Protein AF-W2SUZ1-F1 (afdb_monomer)

Sequence (148 aa):
MEWTLSSVFLEVVQSSDVCEVQSALQSLAIPFDDSDFEAICEKIAASDSDLHASGKHVFSNRLLGRAVERLGDRIDAWAHDLMNKREQERKNTQQKKVETENDWGEPKKGANKKKGGKGGGSGKTKEFKSSVASRDDSLSTVLGVPPE

Mean predicted aligned error: 18.56 Å

Radius of gyration: 35.11 Å; Cα contacts (8 Å, |Δi|>4): 78; chains: 1; bounding box: 75×54×90 Å

Nearest PDB structures (foldseek):
  6lbs-assembly6_F  TM=5.966E-01  e=4.553E-01  Kluyveromyces lactis
  8c0d-assembly2_E  TM=6.006E-01  e=1.199E+00  Homo sapiens
  8oj0-assembly1_C  TM=5.201E-01  e=2.566E+00  Homo sapiens

Organism: Necator americanus (NCBI:txid51031)

Foldseek 3Di:
DVVVLLVQLCVVCVVPQKDQQCVSCVVVVDDDDQVNLQVVQVVSCVVDVQWDGDRRMIGGVVVVVVVVVVVVVVVVVVVVVVVVVVVVVVVVVVVVPPPDPPPPDDDDDDDDDDDDDDDDDDDDDDDDDDDDDDDDDDDDDDDDDDDD

Secondary structure (DSSP, 8-state):
-HHHHHHHHHHHHHHHSEEEHHHHHGGG-----HHHHHHHHHHHHHH-TTEEEETTEEEEHHHHHHHHHHHHHHHHHHHHHHHHHHHHHHHHHHHTTSS--------------------------------------------PPPP-

Structure (mmCIF, N/CA/C/O backbone):
data_AF-W2SUZ1-F1
#
_entry.id   AF-W2SUZ1-F1
#
loop_
_atom_site.group_PDB
_atom_site.id
_atom_site.type_symbol
_atom_site.label_atom_id
_atom_site.label_alt_id
_atom_site.label_comp_id
_atom_site.label_asym_id
_atom_site.label_entity_id
_atom_site.label_seq_id
_atom_site.pdbx_PDB_ins_code
_atom_site.Cartn_x
_atom_site.Cartn_y
_atom_site.Cartn_z
_atom_site.occupancy
_atom_site.B_iso_or_equiv
_atom_site.auth_seq_id
_atom_site.auth_comp_id
_atom_site.auth_asym_id
_atom_site.auth_atom_id
_atom_site.pdbx_PDB_model_num
ATOM 1 N N . MET A 1 1 ? -17.760 -7.151 22.710 1.00 53.09 1 MET A N 1
ATOM 2 C CA . MET A 1 1 ? -17.378 -5.974 21.898 1.00 53.09 1 MET A CA 1
ATOM 3 C C . MET A 1 1 ? -16.190 -6.241 20.973 1.00 53.09 1 MET A C 1
ATOM 5 O O . MET A 1 1 ? -15.959 -5.429 20.098 1.00 53.09 1 MET A O 1
ATOM 9 N N . GLU A 1 2 ? -15.457 -7.356 21.095 1.00 53.41 2 GLU A N 1
ATOM 10 C CA . GLU A 1 2 ? -14.272 -7.595 20.244 1.00 53.41 2 GLU A CA 1
ATOM 11 C C . GLU A 1 2 ? -14.602 -7.877 18.767 1.00 53.41 2 GLU A C 1
ATOM 13 O O . GLU A 1 2 ? -13.863 -7.468 17.882 1.00 53.41 2 GLU A O 1
ATOM 18 N N . TRP A 1 3 ? -15.755 -8.485 18.480 1.00 55.56 3 TRP A N 1
ATOM 19 C CA . TRP A 1 3 ? -16.147 -8.862 17.116 1.00 55.56 3 TRP A CA 1
ATOM 20 C C . TRP A 1 3 ? -16.513 -7.681 16.205 1.00 55.56 3 TRP A C 1
ATOM 22 O O . TRP A 1 3 ? -16.442 -7.800 14.985 1.00 55.56 3 TRP A O 1
ATOM 32 N N . THR A 1 4 ? -16.903 -6.535 16.770 1.00 64.75 4 THR A N 1
ATOM 33 C CA . THR A 1 4 ? -17.361 -5.386 15.973 1.00 64.75 4 THR A CA 1
ATOM 34 C C . THR A 1 4 ? -16.202 -4.612 15.364 1.00 64.75 4 THR A C 1
ATOM 36 O O . THR A 1 4 ? -16.311 -4.154 14.235 1.00 64.75 4 THR A O 1
ATOM 39 N N . LEU A 1 5 ? -15.082 -4.499 16.082 1.00 69.56 5 LEU A N 1
ATOM 40 C CA . LEU A 1 5 ? -13.907 -3.770 15.607 1.00 69.56 5 LEU A CA 1
ATOM 41 C C . LEU A 1 5 ? -13.259 -4.491 14.428 1.00 69.56 5 LEU A C 1
ATOM 43 O O . LEU A 1 5 ? -13.134 -3.902 13.359 1.00 69.56 5 LEU A O 1
ATOM 47 N N . SER A 1 6 ? -12.952 -5.783 14.574 1.00 72.00 6 SER A N 1
ATOM 48 C CA . SER A 1 6 ? -12.357 -6.577 13.491 1.00 72.00 6 SER A CA 1
ATOM 49 C C . SER A 1 6 ? -13.211 -6.568 12.220 1.00 72.00 6 SER A C 1
ATOM 51 O O . SER A 1 6 ? -12.665 -6.465 11.128 1.00 72.00 6 SER A O 1
ATOM 53 N N . SER A 1 7 ? -14.543 -6.596 12.348 1.00 77.62 7 SER A N 1
ATOM 54 C CA . SER A 1 7 ? -15.449 -6.519 11.194 1.00 77.62 7 SER A CA 1
ATOM 55 C C . SER A 1 7 ? -15.340 -5.193 10.436 1.00 77.62 7 SER A C 1
ATOM 57 O O . SER A 1 7 ? -15.344 -5.206 9.209 1.00 77.62 7 SER A O 1
ATOM 59 N N . VAL A 1 8 ? -15.230 -4.062 11.142 1.00 80.69 8 VAL A N 1
ATOM 60 C CA . VAL A 1 8 ? -15.098 -2.737 10.512 1.00 80.69 8 VAL A CA 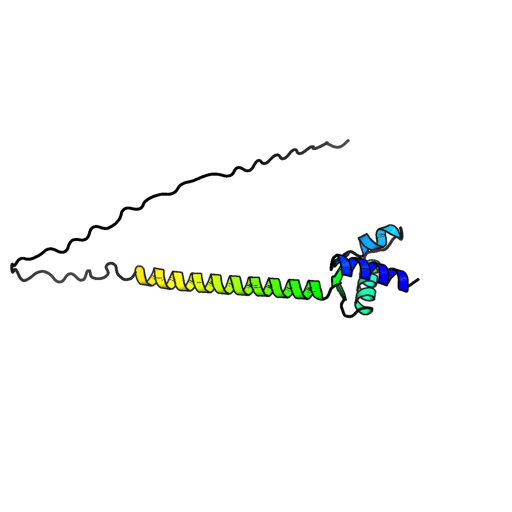1
ATOM 61 C C . VAL A 1 8 ? -13.787 -2.646 9.732 1.00 80.69 8 VAL A C 1
ATOM 63 O O . VAL A 1 8 ? -13.780 -2.210 8.584 1.00 80.69 8 VAL A O 1
ATOM 66 N N . PHE A 1 9 ? -12.679 -3.111 10.313 1.00 83.50 9 PHE A N 1
ATOM 67 C CA . PHE A 1 9 ? -11.385 -3.099 9.626 1.00 83.50 9 PHE A CA 1
ATOM 68 C C . PHE A 1 9 ? -11.360 -4.026 8.418 1.00 83.50 9 PHE A C 1
ATOM 70 O O . PHE A 1 9 ? -10.838 -3.646 7.374 1.00 83.50 9 PHE A O 1
ATOM 77 N N . LEU A 1 10 ? -11.961 -5.212 8.528 1.00 83.06 10 LEU A N 1
ATOM 78 C CA . LEU A 1 10 ? -12.069 -6.141 7.408 1.00 83.06 10 LEU A CA 1
ATOM 79 C C . LEU A 1 10 ? -12.849 -5.533 6.245 1.00 83.06 10 LEU A C 1
ATOM 81 O O . LEU A 1 10 ? -12.408 -5.647 5.109 1.00 83.06 10 LEU A O 1
ATOM 85 N N . GLU A 1 11 ? -13.957 -4.843 6.504 1.00 85.25 11 GLU A N 1
ATOM 86 C CA . GLU A 1 11 ? -14.745 -4.190 5.454 1.00 85.25 11 GLU A CA 1
ATOM 87 C C . GLU A 1 11 ? -13.963 -3.056 4.762 1.00 85.25 11 GLU A C 1
ATOM 89 O O . GLU A 1 11 ? -13.938 -2.954 3.529 1.00 85.25 11 GLU A O 1
ATOM 94 N N . VAL A 1 12 ? -13.247 -2.234 5.538 1.00 85.69 12 VAL A N 1
ATOM 95 C CA . VAL A 1 12 ? -12.413 -1.152 4.988 1.00 85.69 12 VAL A CA 1
ATOM 96 C C . VAL A 1 12 ? -11.231 -1.714 4.192 1.00 85.69 12 VAL A C 1
ATOM 98 O O . VAL A 1 12 ? -10.952 -1.252 3.086 1.00 85.69 12 VAL A O 1
ATOM 101 N N . VAL A 1 13 ? -10.556 -2.751 4.692 1.00 86.81 13 VAL A N 1
ATOM 102 C CA . VAL A 1 13 ? -9.447 -3.386 3.966 1.00 86.81 13 VAL A CA 1
ATOM 103 C C . VAL A 1 13 ? -9.948 -4.158 2.743 1.00 86.81 13 VAL A C 1
ATOM 105 O O . VAL A 1 13 ? -9.287 -4.148 1.713 1.00 86.81 13 VAL A O 1
ATOM 108 N N . GLN A 1 14 ? -11.127 -4.777 2.779 1.00 84.56 14 GLN A N 1
ATOM 109 C CA . GLN A 1 14 ? -11.696 -5.449 1.604 1.00 84.56 14 GLN A CA 1
ATOM 110 C C . GLN A 1 14 ? -12.057 -4.474 0.478 1.00 84.56 14 GLN A C 1
ATOM 112 O O . GLN A 1 14 ? -11.999 -4.852 -0.692 1.00 84.56 14 GLN A O 1
ATOM 117 N N . SER A 1 15 ? -12.419 -3.234 0.811 1.00 87.44 15 SER A N 1
ATOM 118 C CA . SER A 1 15 ? -12.778 -2.208 -0.175 1.00 87.44 15 SER A CA 1
ATOM 119 C C . SER A 1 15 ? -11.578 -1.407 -0.693 1.00 87.44 15 SER A C 1
ATOM 121 O O . SER A 1 15 ? -11.542 -1.073 -1.876 1.00 87.44 15 SER A O 1
ATOM 123 N N . SER A 1 16 ? -10.595 -1.111 0.163 1.00 87.88 16 SER A N 1
ATOM 124 C CA . SER A 1 16 ? -9.466 -0.212 -0.137 1.00 87.88 16 SER A CA 1
ATOM 125 C C . SER A 1 16 ? -8.103 -0.919 -0.207 1.00 87.88 16 SER A C 1
ATOM 127 O O . SER A 1 16 ? -7.109 -0.320 -0.609 1.00 87.88 16 SER A O 1
ATOM 129 N N . ASP A 1 17 ? -8.019 -2.187 0.204 1.00 91.06 17 ASP A N 1
ATOM 130 C CA . ASP A 1 17 ? -6.786 -2.963 0.427 1.00 91.06 17 ASP A CA 1
ATOM 131 C C . ASP A 1 17 ? -5.833 -2.407 1.502 1.00 91.06 17 ASP A C 1
ATOM 133 O O . ASP A 1 17 ? -4.900 -3.095 1.916 1.00 91.06 17 ASP A O 1
ATOM 137 N N . VAL A 1 18 ? -6.082 -1.193 1.991 1.00 92.25 18 VAL A N 1
ATOM 138 C CA . VAL A 1 18 ? -5.363 -0.527 3.076 1.00 92.25 18 VAL A CA 1
ATOM 139 C C . VAL A 1 18 ? -6.347 0.222 3.968 1.00 92.25 18 VAL A C 1
ATOM 141 O O . VAL A 1 18 ? -7.298 0.842 3.485 1.00 92.25 18 VAL A O 1
ATOM 144 N N . CYS A 1 19 ? -6.100 0.177 5.271 1.00 93.00 19 CYS A N 1
ATOM 145 C CA . CYS A 1 19 ? -6.853 0.877 6.294 1.00 93.00 19 CYS A CA 1
ATOM 146 C C . CYS A 1 19 ? -5.892 1.565 7.266 1.00 93.00 19 CYS A C 1
ATOM 148 O O . CYS A 1 19 ? -5.001 0.931 7.835 1.00 93.00 19 CYS A O 1
ATOM 150 N N . GLU A 1 20 ? -6.093 2.863 7.465 1.00 92.50 20 GLU A N 1
ATOM 151 C CA . GLU A 1 20 ? -5.473 3.606 8.556 1.00 92.50 20 GLU A CA 1
ATOM 152 C C . GLU A 1 20 ? -6.348 3.469 9.807 1.00 92.50 20 GLU A C 1
ATOM 154 O O . GLU A 1 20 ? -7.513 3.886 9.829 1.00 92.50 20 GLU A O 1
ATOM 159 N N . VAL A 1 21 ? -5.795 2.862 10.859 1.00 89.94 21 VAL A N 1
ATOM 160 C CA . VAL A 1 21 ? -6.571 2.487 12.048 1.00 89.94 21 VAL A CA 1
ATOM 161 C C . VAL A 1 21 ? -7.049 3.713 12.820 1.00 89.94 21 VAL A C 1
ATOM 163 O O . VAL A 1 21 ? -8.175 3.731 13.316 1.00 89.94 21 VAL A O 1
ATOM 166 N N . GLN A 1 22 ? -6.247 4.776 12.844 1.00 89.25 22 GLN A N 1
ATOM 167 C CA . GLN A 1 22 ? -6.613 6.042 13.473 1.00 89.25 22 GLN A CA 1
ATOM 168 C C . GLN A 1 22 ? -7.880 6.651 12.851 1.00 89.25 22 GLN A C 1
ATOM 170 O O . GLN A 1 22 ? -8.789 7.061 13.575 1.00 89.25 22 GLN A O 1
ATOM 175 N N . SER A 1 23 ? -7.979 6.669 11.519 1.00 89.00 23 SER A N 1
ATOM 176 C CA . SER A 1 23 ? -9.147 7.210 10.814 1.00 89.00 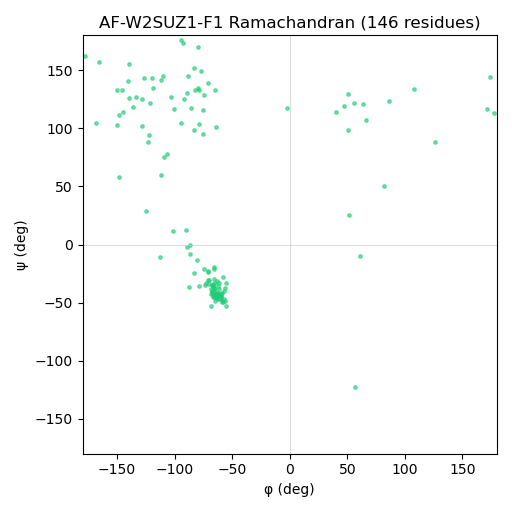23 SER A CA 1
ATOM 177 C C . SER A 1 23 ? -10.397 6.362 11.043 1.00 89.00 23 SER A C 1
ATOM 179 O O . SER A 1 23 ? -11.481 6.902 11.258 1.00 89.00 23 SER A O 1
ATOM 181 N N . ALA A 1 24 ? -10.257 5.034 11.049 1.00 87.12 24 ALA A N 1
ATOM 182 C CA . ALA A 1 24 ? -11.377 4.122 11.278 1.00 87.12 24 ALA A CA 1
ATOM 183 C C . ALA A 1 24 ? -11.948 4.229 12.706 1.00 87.12 24 ALA A C 1
ATOM 185 O O . ALA A 1 24 ? -13.160 4.119 12.906 1.00 87.12 24 ALA A O 1
ATOM 186 N N . LEU A 1 25 ? -11.095 4.498 13.700 1.00 87.69 25 LEU A N 1
ATOM 187 C CA . LEU A 1 25 ? -11.487 4.631 15.107 1.00 87.69 25 LEU A CA 1
ATOM 188 C C . LEU A 1 25 ? -11.944 6.040 15.497 1.00 87.69 25 LEU A C 1
ATOM 190 O O . LEU A 1 25 ? -12.483 6.217 16.590 1.00 87.69 25 LEU A O 1
ATOM 194 N N . GLN A 1 26 ? -11.794 7.032 14.616 1.00 85.88 26 GLN A N 1
ATOM 195 C CA . GLN A 1 26 ? -12.155 8.424 14.896 1.00 85.88 26 GLN A CA 1
ATOM 196 C C . GLN A 1 26 ? -13.622 8.580 15.337 1.00 85.88 26 GLN A C 1
ATOM 198 O O . GLN A 1 26 ? -13.938 9.421 16.177 1.00 85.88 26 GLN A O 1
ATOM 203 N N . SER A 1 27 ? -14.516 7.734 14.814 1.00 85.12 27 SER A N 1
ATOM 204 C CA . SER A 1 27 ? -15.947 7.732 15.149 1.00 85.12 27 SER A CA 1
ATOM 205 C C . SER A 1 27 ? -16.255 7.340 16.599 1.00 85.12 27 SER A C 1
ATOM 207 O O . SER A 1 27 ? -17.319 7.684 17.110 1.00 85.12 27 SER A O 1
ATOM 209 N N . LEU A 1 28 ? -15.335 6.651 17.279 1.00 82.25 28 LEU A N 1
ATOM 210 C CA . LEU A 1 28 ? -15.536 6.183 18.649 1.00 82.25 28 LEU A CA 1
ATOM 211 C C . LEU A 1 28 ? -15.294 7.283 19.688 1.00 82.25 28 LEU A C 1
ATOM 213 O O . LEU A 1 28 ? -15.676 7.102 20.840 1.00 82.25 28 LEU A O 1
ATOM 217 N N . ALA A 1 29 ? -14.680 8.408 19.297 1.00 82.12 29 ALA A N 1
ATOM 218 C CA . ALA A 1 29 ? -14.322 9.518 20.186 1.00 82.12 29 ALA A CA 1
ATOM 219 C C . ALA A 1 29 ? -13.536 9.083 21.445 1.00 82.12 29 ALA A C 1
ATOM 221 O O . ALA A 1 29 ? -13.569 9.758 22.475 1.00 82.12 29 ALA A O 1
ATOM 222 N N . ILE A 1 30 ? -12.829 7.951 21.361 1.00 84.88 30 ILE A N 1
ATOM 223 C CA . ILE A 1 30 ? -11.955 7.439 22.416 1.00 84.88 30 ILE A CA 1
ATOM 224 C C . ILE A 1 30 ? -10.560 8.043 22.199 1.00 84.88 30 ILE A C 1
ATOM 226 O O . ILE A 1 30 ? -10.050 7.988 21.076 1.00 84.88 30 ILE A O 1
ATOM 230 N N . PRO A 1 31 ? -9.932 8.619 23.238 1.00 86.44 31 PRO A N 1
ATOM 231 C CA . PRO A 1 31 ? -8.558 9.089 23.153 1.00 86.44 31 PRO A CA 1
ATOM 232 C C . PRO A 1 31 ? -7.609 7.887 23.185 1.00 86.44 31 PRO A C 1
ATOM 234 O O . PRO A 1 31 ? -7.272 7.390 24.256 1.00 86.44 31 PRO A O 1
ATOM 237 N N . PHE A 1 32 ? -7.220 7.419 22.004 1.00 88.06 32 PHE A N 1
ATOM 238 C CA . PHE A 1 32 ? -6.151 6.440 21.827 1.00 88.06 32 PHE A CA 1
ATOM 239 C C . PHE A 1 32 ? -4.807 7.151 21.705 1.00 88.06 32 PHE A C 1
ATOM 241 O O . PHE 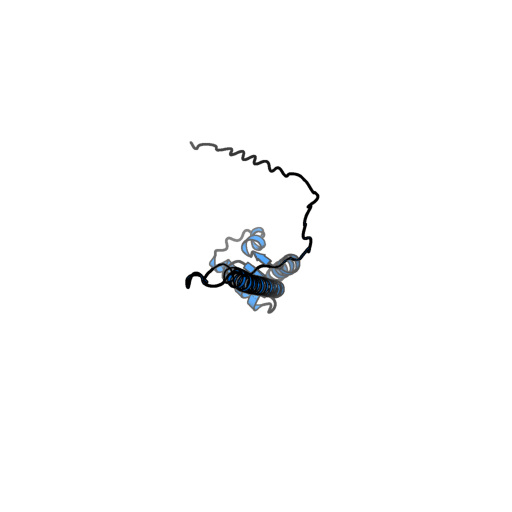A 1 32 ? -4.727 8.238 21.119 1.00 88.06 32 PHE A O 1
ATOM 248 N N . ASP A 1 33 ? -3.762 6.533 22.237 1.00 91.31 33 ASP A N 1
ATOM 249 C CA . ASP A 1 33 ? -2.392 6.951 21.986 1.00 91.31 33 ASP A CA 1
ATOM 250 C C . ASP A 1 33 ? -1.753 6.174 20.820 1.00 91.31 33 ASP A C 1
ATOM 252 O O . ASP A 1 33 ? -2.348 5.286 20.205 1.00 91.31 33 ASP A O 1
ATOM 256 N N . ASP A 1 34 ? -0.522 6.547 20.474 1.00 90.00 34 ASP A N 1
ATOM 257 C CA . ASP A 1 34 ? 0.203 5.919 19.370 1.00 90.00 34 ASP A CA 1
ATOM 258 C C . ASP A 1 34 ? 0.485 4.431 19.618 1.00 90.00 34 ASP A C 1
ATOM 260 O O . ASP A 1 34 ? 0.478 3.646 18.668 1.00 90.00 34 ASP A O 1
ATOM 264 N N . SER A 1 35 ? 0.661 4.040 20.884 1.00 92.06 35 SER A N 1
ATOM 265 C CA . SER A 1 35 ? 0.903 2.650 21.267 1.00 92.06 35 SER A CA 1
ATOM 266 C C . SER A 1 35 ? -0.358 1.792 21.156 1.00 92.06 35 SER A C 1
ATOM 268 O O . SER A 1 35 ? -0.286 0.643 20.717 1.00 92.06 35 SER A O 1
ATOM 270 N N . ASP A 1 36 ? -1.526 2.367 21.450 1.00 92.44 36 ASP A N 1
ATOM 271 C CA . ASP A 1 36 ? -2.820 1.725 21.264 1.00 92.44 36 ASP A CA 1
ATOM 272 C C . ASP A 1 36 ? -3.060 1.411 19.785 1.00 92.44 36 ASP A C 1
ATOM 274 O O . ASP A 1 36 ? -3.501 0.312 19.447 1.00 92.44 36 ASP A O 1
ATOM 278 N N . PHE A 1 37 ? -2.753 2.350 18.882 1.00 91.12 37 PHE A N 1
ATOM 279 C CA . PHE A 1 37 ? -2.937 2.128 17.447 1.00 91.12 37 PHE A CA 1
ATOM 280 C C . PHE A 1 37 ? -2.066 0.987 16.927 1.00 91.12 37 PHE A C 1
ATOM 282 O O . PHE A 1 37 ? -2.564 0.151 16.172 1.00 91.12 37 PHE A O 1
ATOM 289 N N . GLU A 1 38 ? -0.801 0.922 17.341 1.00 92.88 38 GLU A N 1
ATOM 290 C CA . GLU A 1 38 ? 0.096 -0.179 16.977 1.00 92.88 38 GLU A CA 1
ATOM 291 C C . GLU A 1 38 ? -0.417 -1.515 17.525 1.00 92.88 38 GLU A C 1
ATOM 293 O O . GLU A 1 38 ? -0.568 -2.471 16.762 1.00 92.88 38 GLU A O 1
ATOM 298 N N . ALA A 1 39 ? -0.807 -1.565 18.803 1.00 92.38 39 ALA A N 1
ATOM 299 C CA . ALA A 1 39 ? -1.347 -2.773 19.424 1.00 92.38 39 ALA A CA 1
ATOM 300 C C . ALA A 1 39 ? -2.640 -3.259 18.744 1.00 92.38 39 ALA A C 1
ATOM 302 O O . ALA A 1 39 ? -2.847 -4.462 18.563 1.00 92.38 39 ALA A O 1
ATOM 303 N N . ILE A 1 40 ? -3.517 -2.337 18.335 1.00 91.06 40 ILE A N 1
ATOM 304 C CA . ILE A 1 40 ? -4.736 -2.665 17.589 1.00 91.06 40 ILE A CA 1
ATOM 305 C C . ILE A 1 40 ? -4.381 -3.213 16.204 1.00 91.06 40 ILE A C 1
ATOM 307 O O . ILE A 1 40 ? -4.938 -4.240 15.813 1.00 91.06 40 ILE A O 1
ATOM 311 N N . CYS A 1 41 ? -3.447 -2.586 15.481 1.00 92.38 41 CYS A N 1
ATOM 312 C CA . CYS A 1 41 ? -2.995 -3.073 14.175 1.00 92.38 41 CYS A CA 1
ATOM 313 C C . CYS A 1 41 ? -2.427 -4.493 14.275 1.00 92.38 41 CYS A C 1
ATOM 315 O O . CYS A 1 41 ? -2.848 -5.377 13.527 1.00 92.38 41 CYS A O 1
ATOM 317 N N . GLU A 1 42 ? -1.521 -4.732 15.225 1.00 92.12 42 GLU A N 1
ATOM 318 C CA . GLU A 1 42 ? -0.934 -6.051 15.471 1.00 92.12 42 GLU A CA 1
ATOM 319 C C . GLU A 1 42 ? -2.002 -7.087 15.822 1.00 92.12 42 GLU A C 1
ATOM 321 O O . GLU A 1 42 ? -1.989 -8.195 15.287 1.00 92.12 42 GLU A O 1
ATOM 326 N N . LYS A 1 43 ? -2.978 -6.727 16.663 1.00 91.94 43 LYS A N 1
ATOM 327 C CA . LYS A 1 43 ? -4.074 -7.628 17.032 1.00 91.94 43 LYS A CA 1
ATOM 328 C C . LYS A 1 43 ? -4.962 -7.975 15.835 1.00 91.94 43 LYS A C 1
ATOM 330 O O . LYS A 1 43 ? -5.386 -9.125 15.716 1.00 91.94 43 LYS A O 1
ATOM 335 N N . ILE A 1 44 ? -5.234 -7.022 14.941 1.00 90.44 44 ILE A N 1
ATOM 336 C CA . ILE A 1 44 ? -5.992 -7.267 13.704 1.00 90.44 44 ILE A CA 1
ATOM 337 C C . ILE A 1 44 ? -5.212 -8.211 12.784 1.00 90.44 44 ILE A C 1
ATOM 339 O O . ILE A 1 44 ? -5.767 -9.217 12.350 1.00 90.44 44 ILE A O 1
ATOM 343 N N . ALA A 1 45 ? -3.927 -7.940 12.545 1.00 90.88 45 ALA A N 1
ATOM 344 C CA . ALA A 1 45 ? -3.075 -8.785 11.707 1.00 90.88 45 ALA A CA 1
ATOM 345 C C . ALA A 1 45 ? -2.860 -10.191 12.299 1.00 90.88 45 ALA A C 1
ATOM 347 O O . ALA A 1 45 ? -2.786 -11.172 11.572 1.00 90.88 45 ALA A O 1
ATOM 348 N N . ALA A 1 46 ? -2.823 -10.330 13.626 1.00 90.25 46 ALA A N 1
ATOM 349 C CA . ALA A 1 46 ? -2.771 -11.638 14.280 1.00 90.25 46 ALA A CA 1
ATOM 350 C C . ALA A 1 46 ? -4.096 -12.416 14.179 1.00 90.25 46 ALA A C 1
ATOM 352 O O . ALA A 1 46 ? -4.103 -13.640 14.307 1.00 90.25 46 ALA A O 1
ATOM 353 N N . SER A 1 47 ? -5.216 -11.714 13.980 1.00 89.00 47 SER A N 1
ATOM 354 C CA . SER A 1 47 ? -6.545 -12.325 13.871 1.00 89.00 47 SER A CA 1
ATOM 355 C C . SER A 1 47 ? -6.846 -12.847 12.464 1.00 89.00 47 SER A C 1
ATOM 357 O O . SER A 1 47 ? -7.668 -13.752 12.329 1.00 89.00 47 SER A O 1
ATOM 359 N N . ASP A 1 48 ? -6.202 -12.294 11.434 1.00 87.00 48 ASP A N 1
ATOM 360 C CA . ASP A 1 48 ? -6.409 -12.672 10.036 1.00 87.00 48 ASP A CA 1
ATOM 361 C C . ASP A 1 48 ? -5.070 -12.792 9.296 1.00 87.00 48 ASP A C 1
ATOM 363 O O . ASP A 1 48 ? -4.332 -11.821 9.150 1.00 87.00 48 ASP A O 1
ATOM 367 N N . SER A 1 49 ? -4.774 -13.994 8.796 1.00 88.88 49 SER A N 1
ATOM 368 C CA . SER A 1 49 ? -3.519 -14.299 8.102 1.00 88.88 49 SER A CA 1
ATOM 369 C C . SER A 1 49 ? -3.339 -13.570 6.770 1.00 88.88 49 SER A C 1
ATOM 371 O O . SER A 1 49 ? -2.217 -13.491 6.269 1.00 88.88 49 SER A O 1
ATOM 373 N N . ASP A 1 50 ? -4.423 -13.070 6.174 1.00 91.12 50 ASP A N 1
ATOM 374 C CA . ASP A 1 50 ? -4.370 -12.299 4.933 1.00 91.12 50 ASP A CA 1
ATOM 375 C C . ASP A 1 50 ? -4.129 -10.804 5.182 1.00 91.12 50 ASP A C 1
ATOM 377 O O . ASP A 1 50 ? -4.033 -10.030 4.221 1.00 91.12 50 ASP A O 1
ATOM 381 N N . LEU A 1 51 ? -4.008 -10.386 6.443 1.00 92.62 51 LEU A N 1
ATOM 382 C CA . LEU A 1 51 ? -3.745 -9.012 6.837 1.00 92.62 51 LEU A CA 1
ATOM 383 C C . LEU A 1 51 ? -2.339 -8.846 7.405 1.00 92.62 51 LEU A C 1
ATOM 385 O O . LEU A 1 51 ? -1.807 -9.688 8.119 1.00 92.62 51 LEU A O 1
ATOM 389 N N . HIS A 1 52 ? -1.758 -7.692 7.111 1.00 93.38 52 HIS A N 1
ATOM 390 C CA . HIS A 1 52 ? -0.450 -7.282 7.594 1.00 93.38 52 HIS A CA 1
ATOM 391 C C . HIS A 1 52 ? -0.566 -5.923 8.266 1.00 93.38 52 HIS A C 1
ATOM 393 O O . HIS A 1 52 ? -1.322 -5.064 7.812 1.00 93.38 52 HIS A O 1
ATOM 399 N N . ALA A 1 53 ? 0.198 -5.726 9.334 1.00 92.81 53 ALA A N 1
ATOM 400 C CA . ALA A 1 53 ? 0.262 -4.472 10.069 1.00 92.81 53 ALA A CA 1
ATOM 401 C C . ALA A 1 53 ? 1.635 -3.817 9.899 1.00 92.81 53 ALA A C 1
ATOM 403 O O . ALA A 1 53 ? 2.664 -4.491 9.886 1.00 92.81 53 ALA A O 1
ATOM 404 N N . SER A 1 54 ? 1.651 -2.491 9.783 1.00 92.44 54 SER A N 1
ATOM 405 C CA . SER A 1 54 ? 2.873 -1.687 9.829 1.00 92.44 54 SER A CA 1
ATOM 406 C C . SER A 1 54 ? 2.566 -0.325 10.442 1.00 92.44 54 SER A C 1
ATOM 408 O O . SER A 1 54 ? 1.889 0.505 9.827 1.00 92.44 54 SER A O 1
ATOM 410 N N . GLY A 1 55 ? 3.082 -0.079 11.647 1.00 90.31 55 GLY A N 1
ATOM 411 C CA . GLY A 1 55 ? 2.746 1.115 12.423 1.00 90.31 55 GLY A CA 1
ATOM 412 C C . GLY A 1 55 ? 1.234 1.204 12.645 1.00 90.31 55 GLY A C 1
ATOM 413 O O . GLY A 1 55 ? 0.621 0.264 13.137 1.00 90.31 55 GLY A O 1
ATOM 414 N N . LYS A 1 56 ? 0.621 2.312 12.210 1.00 92.44 56 LYS A N 1
ATOM 415 C CA . LYS A 1 56 ? -0.823 2.594 12.364 1.00 92.44 56 LYS A CA 1
ATOM 416 C C . LYS A 1 56 ? -1.701 2.107 11.199 1.00 92.44 56 LYS A C 1
ATOM 418 O O . LYS A 1 56 ? -2.854 2.527 11.072 1.00 92.44 56 LYS A O 1
ATOM 423 N N . HIS A 1 57 ? -1.148 1.282 10.312 1.00 91.94 57 HIS A N 1
ATOM 424 C CA . HIS A 1 57 ? -1.824 0.827 9.100 1.00 91.94 57 HIS A CA 1
ATOM 425 C C . HIS A 1 57 ? -1.970 -0.688 9.081 1.00 91.94 57 HIS A C 1
ATOM 427 O O . HIS A 1 57 ? -1.046 -1.418 9.444 1.00 91.94 57 HIS A O 1
ATOM 433 N N . VAL A 1 58 ? -3.107 -1.140 8.557 1.00 94.19 58 VAL A N 1
ATOM 434 C CA . VAL A 1 58 ? -3.379 -2.537 8.222 1.00 94.19 58 VAL A CA 1
ATOM 435 C C . VAL A 1 58 ? -3.633 -2.634 6.723 1.00 94.19 58 VAL A C 1
ATOM 437 O O . VAL A 1 58 ? -4.357 -1.817 6.154 1.00 94.19 58 VAL A O 1
ATOM 440 N N . PHE A 1 59 ? -3.040 -3.615 6.058 1.00 94.62 59 PHE A N 1
ATOM 441 C CA . PHE A 1 59 ? -3.178 -3.810 4.618 1.00 94.62 59 PHE A CA 1
ATOM 442 C C . PHE A 1 59 ? -3.308 -5.282 4.250 1.00 94.62 59 PHE A C 1
ATOM 444 O O . PHE A 1 59 ? -2.863 -6.170 4.974 1.00 94.62 59 PHE A O 1
ATOM 451 N N . SER A 1 60 ? -3.928 -5.539 3.102 1.00 94.62 60 SER A N 1
ATOM 452 C CA . SER A 1 60 ? -4.149 -6.890 2.605 1.00 94.62 60 SER A CA 1
ATOM 453 C C . SER A 1 60 ? -2.871 -7.489 2.009 1.00 94.62 60 SER A C 1
ATOM 455 O O . SER A 1 60 ? -2.052 -6.808 1.380 1.00 94.62 60 SER A O 1
ATOM 457 N N . ASN A 1 61 ? -2.736 -8.810 2.100 1.00 93.62 61 ASN A N 1
ATOM 458 C CA . ASN A 1 61 ? -1.693 -9.571 1.417 1.00 93.62 61 ASN A CA 1
ATOM 459 C C . ASN A 1 61 ? -1.740 -9.362 -0.112 1.00 93.62 61 ASN A C 1
ATOM 461 O O . ASN A 1 61 ? -0.717 -9.388 -0.794 1.00 93.62 61 ASN A O 1
ATOM 465 N N . ARG A 1 62 ? -2.926 -9.063 -0.663 1.00 92.94 62 ARG A N 1
ATOM 466 C CA . ARG A 1 62 ? -3.107 -8.712 -2.082 1.00 92.94 62 ARG A CA 1
ATOM 467 C C . ARG A 1 62 ? -2.446 -7.388 -2.453 1.00 92.94 62 ARG A C 1
ATOM 469 O O . ARG A 1 62 ? -1.974 -7.245 -3.584 1.00 92.94 62 ARG A O 1
ATOM 476 N N . LEU A 1 63 ? -2.448 -6.398 -1.558 1.00 94.56 63 LEU A N 1
ATOM 477 C CA . LEU A 1 63 ? -1.721 -5.148 -1.779 1.00 94.56 63 LEU A CA 1
ATOM 478 C C . LEU A 1 63 ? -0.218 -5.402 -1.802 1.00 94.56 63 LEU A C 1
ATOM 480 O O . LEU A 1 63 ? 0.468 -4.924 -2.706 1.00 94.56 63 LEU A O 1
ATOM 484 N N . LEU A 1 64 ? 0.265 -6.191 -0.840 1.00 92.75 64 LEU A N 1
ATOM 485 C CA . LEU A 1 64 ? 1.674 -6.547 -0.732 1.00 92.75 64 LEU A CA 1
ATOM 486 C C . LEU A 1 64 ? 2.156 -7.293 -1.982 1.00 92.75 64 LEU A C 1
ATOM 488 O O . LEU A 1 64 ? 3.160 -6.900 -2.572 1.00 92.75 64 LEU A O 1
ATOM 492 N N . GLY A 1 65 ? 1.399 -8.290 -2.450 1.00 95.06 65 GLY A N 1
ATOM 493 C CA . GLY A 1 65 ? 1.690 -9.007 -3.695 1.00 95.06 65 GLY A CA 1
ATOM 494 C C . GLY A 1 65 ? 1.802 -8.071 -4.902 1.00 95.06 65 GLY A C 1
ATOM 495 O O . GLY A 1 65 ? 2.814 -8.080 -5.599 1.00 95.06 65 GLY A O 1
ATOM 496 N N . ARG A 1 66 ? 0.830 -7.164 -5.086 1.00 95.56 66 ARG A N 1
ATOM 497 C CA . ARG A 1 66 ? 0.869 -6.161 -6.169 1.00 95.56 66 ARG A CA 1
ATOM 498 C C . ARG A 1 66 ? 2.049 -5.199 -6.058 1.00 95.56 66 ARG A C 1
ATOM 500 O O . ARG A 1 66 ? 2.573 -4.750 -7.077 1.00 95.56 66 ARG A O 1
ATOM 507 N N . ALA A 1 67 ? 2.449 -4.828 -4.844 1.00 95.50 67 ALA A N 1
ATOM 508 C CA . ALA A 1 67 ? 3.616 -3.979 -4.639 1.00 95.50 67 ALA A CA 1
ATOM 509 C C . ALA A 1 67 ? 4.907 -4.704 -5.049 1.00 95.50 67 ALA A C 1
ATOM 511 O O . ALA A 1 67 ? 5.736 -4.117 -5.744 1.00 95.50 67 ALA A O 1
ATOM 512 N N . VAL A 1 68 ? 5.045 -5.981 -4.680 1.00 96.38 68 VAL A N 1
ATOM 513 C CA . VAL A 1 68 ? 6.187 -6.826 -5.058 1.00 96.38 68 VAL A CA 1
ATOM 514 C C . VAL A 1 68 ? 6.254 -7.025 -6.573 1.00 96.38 68 VAL A C 1
ATOM 516 O O . VAL A 1 68 ? 7.318 -6.825 -7.154 1.00 96.38 68 VAL A O 1
ATOM 519 N N . GLU A 1 69 ? 5.134 -7.333 -7.228 1.00 97.12 69 GLU A N 1
ATOM 520 C CA . GLU A 1 69 ? 5.062 -7.479 -8.690 1.00 97.12 69 GLU A CA 1
ATOM 521 C C . GLU A 1 69 ? 5.515 -6.202 -9.410 1.00 97.12 69 GLU A C 1
ATOM 523 O O . GLU A 1 69 ? 6.418 -6.243 -10.242 1.00 97.12 69 GLU A O 1
ATOM 528 N N . ARG A 1 70 ? 4.982 -5.037 -9.017 1.00 96.94 70 ARG A N 1
ATOM 529 C CA . ARG A 1 70 ? 5.372 -3.744 -9.609 1.00 96.94 70 ARG A CA 1
ATOM 530 C C . ARG A 1 70 ? 6.845 -3.407 -9.402 1.00 96.94 70 ARG A C 1
ATOM 532 O O . ARG A 1 70 ? 7.442 -2.720 -10.232 1.00 96.94 70 ARG A O 1
ATOM 539 N N . LEU A 1 71 ? 7.423 -3.815 -8.274 1.00 97.31 71 LEU A N 1
ATOM 540 C CA . LEU A 1 71 ? 8.857 -3.665 -8.040 1.00 97.31 71 LEU A CA 1
ATOM 541 C C . LEU A 1 71 ? 9.654 -4.577 -8.976 1.00 97.31 71 LEU A C 1
ATOM 543 O O . LEU A 1 71 ? 10.624 -4.102 -9.564 1.00 97.31 71 LEU A O 1
ATOM 547 N N . GLY A 1 72 ? 9.215 -5.823 -9.164 1.00 97.69 72 GLY A N 1
ATOM 548 C CA . GLY A 1 72 ? 9.774 -6.753 -10.148 1.00 97.69 72 GLY A CA 1
ATOM 549 C C . GLY A 1 72 ? 9.774 -6.166 -11.559 1.00 97.69 72 GLY A C 1
ATOM 550 O O . GLY A 1 72 ? 10.838 -6.013 -12.152 1.00 97.69 72 GLY A O 1
ATOM 551 N N . ASP A 1 73 ? 8.619 -5.694 -12.034 1.00 97.62 73 ASP A N 1
ATOM 552 C CA . ASP A 1 73 ? 8.477 -5.087 -13.365 1.00 97.62 73 ASP A CA 1
ATOM 553 C C . ASP A 1 73 ? 9.425 -3.894 -13.569 1.00 97.62 73 ASP A C 1
ATOM 555 O O . ASP A 1 73 ? 10.013 -3.710 -14.638 1.00 97.62 73 ASP A O 1
ATOM 559 N N . ARG A 1 74 ? 9.600 -3.060 -12.535 1.00 97.38 74 ARG A N 1
ATOM 560 C CA . ARG A 1 74 ? 10.525 -1.917 -12.581 1.00 97.38 74 ARG A CA 1
ATOM 561 C C . ARG A 1 74 ? 11.983 -2.353 -12.626 1.00 97.38 74 ARG A C 1
ATOM 563 O O . ARG A 1 74 ? 12.775 -1.703 -13.308 1.00 97.38 74 ARG A O 1
ATOM 570 N N . ILE A 1 75 ? 12.341 -3.406 -11.895 1.00 97.81 75 ILE A N 1
ATOM 571 C CA . ILE A 1 75 ? 13.689 -3.978 -11.918 1.00 97.81 75 ILE A CA 1
ATOM 572 C C . ILE A 1 75 ? 13.983 -4.539 -13.311 1.00 97.81 75 ILE A C 1
ATOM 574 O O . ILE A 1 75 ? 15.028 -4.219 -13.876 1.00 97.81 75 ILE A O 1
ATOM 578 N N . ASP A 1 76 ? 13.050 -5.286 -13.897 1.00 97.50 76 ASP A N 1
ATOM 579 C CA . ASP A 1 76 ? 13.204 -5.865 -15.233 1.00 97.50 76 ASP A CA 1
ATOM 580 C C . ASP A 1 76 ? 13.304 -4.784 -16.312 1.00 97.50 76 ASP A C 1
ATOM 582 O O . ASP A 1 76 ? 14.207 -4.814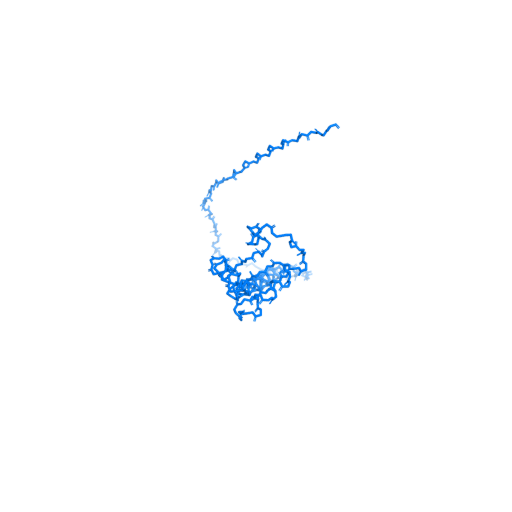 -17.153 1.00 97.50 76 ASP A O 1
ATOM 586 N N . ALA A 1 77 ? 12.439 -3.766 -16.255 1.00 97.50 77 ALA A N 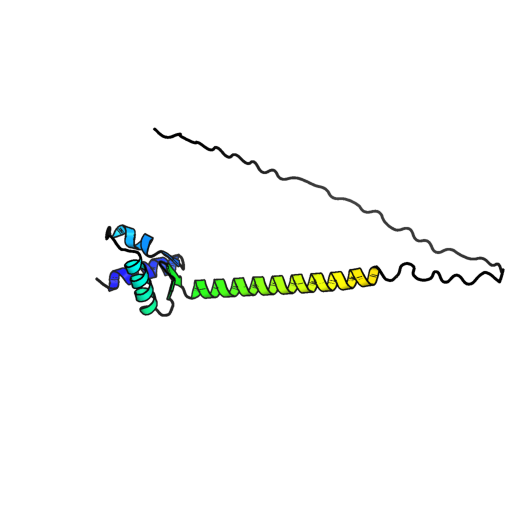1
ATOM 587 C CA . ALA A 1 77 ? 12.507 -2.622 -17.159 1.00 97.50 77 ALA A CA 1
ATOM 588 C C . ALA A 1 77 ? 13.859 -1.897 -17.059 1.00 97.50 77 ALA A C 1
ATOM 590 O O . ALA A 1 77 ? 14.455 -1.543 -18.079 1.00 97.50 77 ALA A O 1
ATOM 591 N N . TRP A 1 78 ? 14.375 -1.713 -15.842 1.00 97.75 78 TRP A N 1
ATOM 592 C CA . TRP A 1 78 ? 15.676 -1.086 -15.622 1.00 97.75 78 TRP A CA 1
ATOM 593 C C . TRP A 1 78 ? 16.837 -1.948 -16.129 1.00 97.75 78 TRP A C 1
ATOM 595 O O . TRP A 1 78 ? 17.764 -1.431 -16.757 1.00 97.75 78 TRP A O 1
ATOM 605 N N . ALA A 1 79 ? 16.780 -3.264 -15.922 1.00 97.31 79 ALA A N 1
ATOM 606 C CA . ALA A 1 79 ? 17.771 -4.197 -16.444 1.00 97.31 79 ALA A CA 1
ATOM 607 C C . ALA A 1 79 ? 17.802 -4.181 -17.981 1.00 97.31 79 ALA A C 1
ATOM 609 O O . ALA A 1 79 ? 18.880 -4.123 -18.581 1.00 97.31 79 ALA A O 1
ATOM 610 N N . HIS A 1 80 ? 16.632 -4.165 -18.625 1.00 97.25 80 HIS A N 1
ATOM 611 C CA . HIS A 1 80 ? 16.520 -4.040 -20.076 1.00 97.25 80 HIS A CA 1
ATOM 612 C C . HIS A 1 80 ? 17.087 -2.718 -20.598 1.00 97.25 80 HIS A C 1
ATOM 614 O O . HIS A 1 80 ? 17.837 -2.728 -21.578 1.00 97.25 80 HIS A O 1
ATOM 620 N N . ASP A 1 81 ? 16.784 -1.597 -19.943 1.00 96.25 81 ASP A N 1
ATOM 621 C CA . ASP A 1 81 ? 17.329 -0.287 -20.310 1.00 96.25 81 ASP A CA 1
ATOM 622 C C . ASP A 1 81 ? 18.863 -0.262 -20.201 1.00 96.25 81 ASP A C 1
ATOM 624 O O . ASP A 1 81 ? 19.562 0.148 -21.131 1.00 96.25 81 ASP A O 1
ATOM 628 N N . LEU A 1 82 ? 19.411 -0.815 -19.114 1.00 95.62 82 LEU A N 1
ATOM 629 C CA . LEU A 1 82 ? 20.855 -0.901 -18.901 1.00 95.62 82 LEU A CA 1
ATOM 630 C C . LEU A 1 82 ? 21.552 -1.754 -19.973 1.00 95.62 82 LEU A C 1
ATOM 632 O O . LEU A 1 82 ? 22.613 -1.373 -20.481 1.00 95.62 82 LEU A O 1
ATOM 636 N N . MET A 1 83 ? 20.962 -2.894 -20.338 1.00 94.62 83 MET A N 1
ATOM 637 C CA . MET A 1 83 ? 21.488 -3.772 -21.387 1.00 94.62 83 MET A CA 1
ATOM 638 C C . MET A 1 83 ? 21.424 -3.108 -22.765 1.00 94.62 83 MET A C 1
ATOM 640 O O . MET A 1 83 ? 22.406 -3.151 -23.510 1.00 94.62 83 MET A O 1
ATOM 644 N N . ASN A 1 84 ? 20.319 -2.431 -23.083 1.00 94.12 84 ASN A N 1
ATOM 645 C CA . ASN A 1 84 ? 20.176 -1.676 -24.327 1.00 94.12 84 ASN A CA 1
ATOM 646 C C . ASN A 1 84 ? 21.201 -0.545 -24.426 1.00 94.12 84 ASN A C 1
ATOM 648 O O . ASN A 1 84 ? 21.847 -0.393 -25.465 1.00 94.12 84 ASN A O 1
ATOM 652 N N . LYS A 1 85 ? 21.407 0.206 -23.338 1.00 94.75 85 LYS A N 1
ATOM 653 C CA . LYS A 1 85 ? 22.412 1.269 -23.272 1.00 94.75 85 LYS A CA 1
ATOM 654 C C . LYS A 1 85 ? 23.818 0.727 -23.527 1.00 94.75 85 LYS A C 1
ATOM 656 O O . LYS A 1 85 ? 24.535 1.275 -24.362 1.00 94.75 85 LYS A O 1
ATOM 661 N N . ARG A 1 86 ? 24.195 -0.386 -22.886 1.00 90.56 86 ARG A N 1
ATOM 662 C CA . ARG A 1 86 ? 25.496 -1.034 -23.129 1.00 90.56 86 ARG A CA 1
ATOM 663 C C . ARG A 1 86 ? 25.660 -1.527 -24.565 1.00 90.56 86 ARG A C 1
ATOM 665 O O . ARG A 1 86 ? 26.731 -1.360 -25.147 1.00 90.56 86 ARG A O 1
ATOM 672 N N . GLU A 1 87 ? 24.628 -2.126 -25.152 1.00 91.31 87 GLU A N 1
ATOM 673 C CA . GLU A 1 87 ? 24.688 -2.591 -26.541 1.00 91.31 87 GLU A CA 1
ATOM 674 C C . GLU A 1 87 ? 24.815 -1.414 -27.521 1.00 91.31 87 GLU A C 1
ATOM 676 O O . GLU A 1 87 ? 25.573 -1.478 -28.493 1.00 91.31 87 GLU A O 1
ATOM 681 N N . GLN A 1 88 ? 24.136 -0.300 -27.246 1.00 90.00 88 GLN A N 1
ATOM 682 C CA . GLN A 1 88 ? 24.263 0.927 -28.028 1.00 90.00 88 GLN A CA 1
ATOM 683 C C . GLN A 1 88 ? 25.659 1.550 -27.901 1.00 90.00 88 GLN A C 1
ATOM 685 O O . GLN A 1 88 ? 26.236 1.958 -28.909 1.00 90.00 88 GLN A O 1
ATOM 690 N N . GLU A 1 89 ? 26.245 1.572 -26.702 1.00 88.50 89 GLU A N 1
ATOM 691 C CA . GLU A 1 89 ? 27.633 1.997 -26.492 1.00 88.50 89 GLU A CA 1
ATOM 692 C C . GLU A 1 89 ? 28.607 1.114 -27.283 1.00 88.50 89 GLU A C 1
ATOM 694 O O . GLU A 1 89 ? 29.473 1.634 -27.991 1.00 88.50 89 GLU A O 1
ATOM 699 N N . ARG A 1 90 ? 28.431 -0.213 -27.269 1.00 82.00 90 ARG A N 1
ATOM 700 C CA . ARG A 1 90 ? 29.226 -1.139 -28.093 1.00 82.00 90 ARG A CA 1
ATOM 701 C C . ARG A 1 90 ? 29.141 -0.812 -29.586 1.00 82.00 90 ARG A C 1
ATOM 703 O O . ARG A 1 90 ? 30.177 -0.746 -30.252 1.00 82.00 90 ARG A O 1
ATOM 710 N N . LYS A 1 91 ? 27.933 -0.577 -30.104 1.00 83.62 91 LYS A N 1
ATOM 711 C CA . LYS A 1 91 ? 27.702 -0.203 -31.511 1.00 83.62 91 LYS A CA 1
ATOM 712 C C . LYS A 1 91 ? 28.349 1.142 -31.859 1.00 83.62 91 LYS A C 1
ATOM 714 O O . LYS A 1 91 ? 29.034 1.240 -32.875 1.00 83.62 91 LYS A O 1
ATOM 719 N N . ASN A 1 92 ? 28.223 2.142 -30.987 1.00 69.50 92 ASN A N 1
ATOM 720 C CA . ASN A 1 92 ? 28.825 3.465 -31.182 1.00 69.50 92 ASN A CA 1
ATOM 721 C C . ASN A 1 92 ? 30.362 3.427 -31.127 1.00 69.50 92 ASN A C 1
ATOM 723 O O . ASN A 1 92 ? 31.033 4.132 -31.880 1.00 69.50 92 ASN A O 1
ATOM 727 N N . THR A 1 93 ? 30.939 2.582 -30.271 1.00 61.56 93 THR A N 1
ATOM 728 C CA . THR A 1 93 ? 32.400 2.475 -30.124 1.00 61.56 93 THR A CA 1
ATOM 729 C C . THR A 1 93 ? 33.042 1.770 -31.322 1.00 61.56 93 THR A C 1
ATOM 731 O O . THR A 1 93 ? 34.142 2.132 -31.736 1.00 61.56 93 THR A O 1
ATOM 734 N N . GLN A 1 94 ? 32.350 0.804 -31.937 1.00 58.44 94 GLN A N 1
ATOM 735 C CA . GLN A 1 94 ? 32.822 0.151 -33.164 1.00 58.44 94 GLN A CA 1
ATOM 736 C C . GLN A 1 94 ? 32.748 1.070 -34.394 1.00 58.44 94 GLN A C 1
ATOM 738 O O . GLN A 1 94 ? 33.607 0.974 -35.267 1.00 58.44 94 GLN A O 1
ATOM 743 N N . GLN A 1 95 ? 31.798 2.009 -34.447 1.00 54.47 95 GLN A N 1
ATOM 744 C CA . GLN A 1 95 ? 31.712 2.988 -35.539 1.00 54.47 95 GLN A CA 1
ATOM 745 C C . GLN A 1 95 ? 32.783 4.089 -35.471 1.00 54.47 95 GLN A C 1
ATOM 747 O O . GLN A 1 95 ? 33.113 4.669 -36.500 1.00 54.47 95 GLN A O 1
ATOM 752 N N . LYS A 1 96 ? 33.380 4.348 -34.299 1.00 52.38 96 LYS A N 1
ATOM 753 C CA . LYS A 1 96 ? 34.429 5.372 -34.132 1.00 52.38 96 LYS A CA 1
ATOM 754 C C . LYS A 1 96 ? 35.861 4.859 -34.369 1.00 52.38 96 LYS A C 1
ATOM 756 O O . LYS A 1 96 ? 36.798 5.643 -34.292 1.00 52.38 96 LYS A O 1
ATOM 761 N N . LYS A 1 97 ? 36.052 3.563 -34.659 1.00 47.50 97 LYS A N 1
ATOM 762 C CA . LYS A 1 97 ? 37.382 2.948 -34.872 1.00 47.50 97 LYS A CA 1
ATOM 763 C C . LYS A 1 97 ? 37.752 2.728 -36.353 1.00 47.50 97 LYS A C 1
ATOM 765 O O . LYS A 1 97 ? 38.721 2.033 -36.632 1.00 47.50 97 LYS A O 1
ATOM 770 N N . VAL A 1 98 ? 36.997 3.296 -37.301 1.00 49.41 98 VAL A N 1
ATOM 771 C CA . VAL A 1 98 ? 37.239 3.147 -38.757 1.00 49.41 98 VAL A CA 1
ATOM 772 C C . VAL A 1 98 ? 37.386 4.504 -39.462 1.00 49.41 98 VAL A C 1
ATOM 774 O O . VAL A 1 98 ? 37.119 4.630 -40.647 1.00 49.41 98 VAL A O 1
ATOM 777 N N . GLU A 1 99 ? 37.859 5.538 -38.768 1.00 42.81 99 GLU A N 1
ATOM 778 C CA . GLU A 1 99 ? 38.414 6.714 -39.445 1.00 42.81 99 GLU A CA 1
ATOM 779 C C . GLU A 1 99 ? 39.806 7.026 -38.888 1.00 42.81 99 GLU A C 1
ATOM 781 O O . GLU A 1 99 ? 39.974 7.622 -37.829 1.00 42.81 99 GLU A O 1
ATOM 786 N N . THR A 1 100 ? 40.797 6.626 -39.688 1.00 46.59 100 THR A N 1
ATOM 787 C CA . THR A 1 100 ? 42.016 7.412 -39.913 1.00 46.59 100 THR A CA 1
ATOM 788 C C . THR A 1 100 ? 43.122 7.301 -38.859 1.00 46.59 100 THR A C 1
ATOM 790 O O . THR A 1 100 ? 43.714 8.291 -38.451 1.00 46.59 100 THR A O 1
ATOM 793 N N . GLU A 1 101 ? 43.498 6.071 -38.507 1.00 39.34 101 GLU A N 1
ATOM 794 C CA . GLU A 1 101 ? 44.876 5.746 -38.107 1.00 39.34 101 GLU A CA 1
ATOM 795 C C . GLU A 1 101 ? 45.507 4.893 -39.221 1.00 39.34 101 GLU A C 1
ATOM 797 O O . GLU A 1 101 ? 45.568 3.671 -39.157 1.00 39.34 101 GLU A O 1
ATOM 802 N N . ASN A 1 102 ? 45.871 5.547 -40.322 1.00 50.16 102 ASN A N 1
ATOM 803 C CA . ASN A 1 102 ? 46.770 5.017 -41.352 1.00 50.16 102 ASN A CA 1
ATOM 804 C C . ASN A 1 102 ? 47.533 6.206 -41.955 1.00 50.16 102 ASN A C 1
ATOM 806 O O . ASN A 1 102 ? 47.440 6.490 -43.145 1.00 50.16 102 ASN A O 1
ATOM 810 N N . ASP A 1 103 ? 48.240 6.942 -41.096 1.00 52.38 103 ASP A N 1
ATOM 811 C CA . ASP A 1 103 ? 49.213 7.964 -41.494 1.00 52.38 103 ASP A CA 1
ATOM 812 C C . ASP A 1 103 ? 50.625 7.500 -41.111 1.00 52.38 103 ASP A C 1
ATOM 814 O O . ASP A 1 103 ? 51.325 8.101 -40.305 1.00 52.38 103 ASP A O 1
ATOM 818 N N . TRP A 1 104 ? 51.029 6.358 -41.671 1.00 53.44 104 TRP A N 1
ATOM 819 C CA . TRP A 1 104 ? 52.440 6.016 -41.841 1.00 53.44 104 TRP A CA 1
ATOM 820 C C . TRP A 1 104 ? 52.756 6.158 -43.324 1.00 53.44 104 TRP A C 1
ATOM 822 O O . TRP A 1 104 ? 52.765 5.195 -44.090 1.00 53.44 104 TRP A O 1
ATOM 832 N N . GLY A 1 105 ? 52.920 7.413 -43.742 1.00 45.84 105 GLY A N 1
ATOM 833 C CA . GLY A 1 105 ? 53.326 7.769 -45.090 1.00 45.84 105 GLY A CA 1
ATOM 834 C C . GLY A 1 105 ? 54.732 7.262 -45.402 1.00 45.84 105 GLY A C 1
ATOM 835 O O . GLY A 1 105 ? 55.720 7.903 -45.054 1.00 45.84 105 GLY A O 1
ATOM 836 N N . GLU A 1 106 ? 54.829 6.154 -46.133 1.00 41.47 106 GLU A N 1
ATOM 837 C CA . GLU A 1 106 ? 56.022 5.856 -46.925 1.00 41.47 106 GLU A CA 1
ATOM 838 C C . GLU A 1 106 ? 55.965 6.612 -48.270 1.00 41.47 106 GLU A 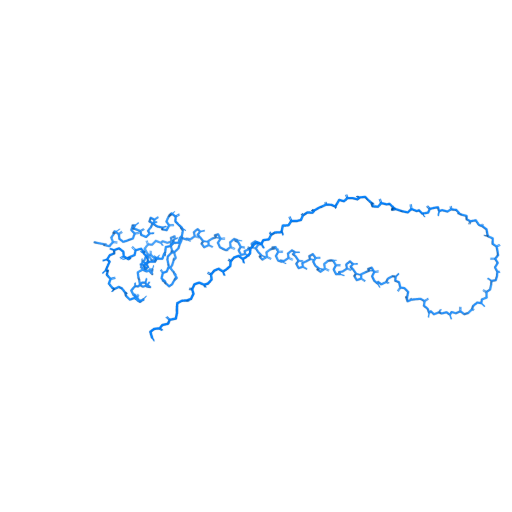C 1
ATOM 840 O O . GLU A 1 106 ? 54.927 6.633 -48.944 1.00 41.47 106 GLU A O 1
ATOM 845 N N . PRO A 1 107 ? 57.055 7.284 -48.690 1.00 49.00 107 PRO A N 1
ATOM 846 C CA . PRO A 1 107 ? 57.016 8.212 -49.807 1.00 49.00 107 PRO A CA 1
ATOM 847 C C . PRO A 1 107 ? 57.056 7.521 -51.179 1.00 49.00 107 PRO A C 1
ATOM 849 O O . PRO A 1 107 ? 57.882 6.661 -51.474 1.00 49.00 107 PRO A O 1
ATOM 852 N N . LYS A 1 108 ? 56.167 8.020 -52.042 1.00 49.88 108 LYS A N 1
ATOM 853 C CA . LYS A 1 108 ? 56.100 7.961 -53.513 1.00 49.88 108 LYS A CA 1
ATOM 854 C C . LYS A 1 108 ? 57.243 7.254 -54.262 1.00 49.88 108 LYS A C 1
ATOM 856 O O . LYS A 1 108 ? 58.312 7.831 -54.454 1.00 49.88 108 LYS A O 1
ATOM 861 N N . LYS A 1 109 ? 56.890 6.173 -54.967 1.00 45.22 109 LYS A N 1
ATOM 862 C CA . LYS A 1 109 ? 57.374 5.876 -56.329 1.00 45.22 109 LYS A CA 1
ATOM 863 C C . LYS A 1 109 ? 56.285 5.172 -57.140 1.00 45.22 109 LYS A C 1
ATOM 865 O O . LYS A 1 109 ? 55.711 4.196 -56.681 1.00 45.22 109 LYS A O 1
ATOM 870 N N . GLY A 1 110 ? 56.066 5.637 -58.372 1.00 38.03 110 GLY A N 1
ATOM 871 C CA . GLY A 1 110 ? 55.396 4.847 -59.409 1.00 38.03 110 GLY A CA 1
ATOM 872 C C . GLY A 1 110 ? 54.202 5.529 -60.062 1.00 38.03 110 GLY A C 1
ATOM 873 O O . GLY A 1 110 ? 53.060 5.342 -59.663 1.00 38.03 110 GLY A O 1
ATOM 874 N N . ALA A 1 111 ? 54.469 6.286 -61.121 1.00 45.50 111 ALA A N 1
ATOM 875 C CA . ALA A 1 111 ? 53.469 6.643 -62.112 1.00 45.50 111 ALA A CA 1
ATOM 876 C C . ALA A 1 111 ? 52.978 5.383 -62.845 1.00 45.50 111 ALA A C 1
ATOM 878 O O . ALA A 1 111 ? 53.814 4.641 -63.350 1.00 45.50 111 ALA A O 1
ATOM 879 N N . ASN A 1 112 ? 51.664 5.191 -63.009 1.00 38.56 112 ASN A N 1
ATOM 880 C CA . ASN A 1 11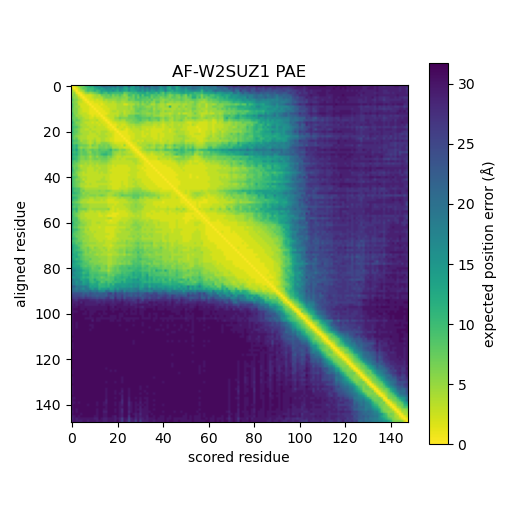2 ? 51.104 4.945 -64.340 1.00 38.56 112 ASN A CA 1
ATOM 881 C C . ASN A 1 112 ? 49.575 5.092 -64.403 1.00 38.56 112 ASN A C 1
ATOM 883 O O . ASN A 1 112 ? 48.842 4.994 -63.428 1.00 38.56 112 ASN A O 1
ATOM 887 N N . LYS A 1 113 ? 49.135 5.357 -65.624 1.00 45.06 113 LYS A N 1
ATOM 888 C CA . LYS A 1 113 ? 47.880 5.931 -66.104 1.00 45.06 113 LYS A CA 1
ATOM 889 C C . LYS A 1 113 ? 46.953 4.842 -66.663 1.00 45.06 113 LYS A C 1
ATOM 891 O O . LYS A 1 113 ? 47.378 4.194 -67.612 1.00 45.06 113 LYS A O 1
ATOM 896 N N . LYS A 1 114 ? 45.686 4.723 -66.215 1.00 41.78 114 LYS A N 1
ATOM 897 C CA . LYS A 1 114 ? 44.496 4.491 -67.091 1.00 41.78 114 LYS A CA 1
ATOM 898 C C . LYS A 1 114 ? 43.149 4.321 -66.350 1.00 41.78 114 LYS A C 1
ATOM 900 O O . LYS A 1 114 ? 42.896 3.311 -65.720 1.00 41.78 114 LYS A O 1
ATOM 905 N N . LYS A 1 115 ? 42.281 5.319 -66.564 1.00 42.00 115 LYS A N 1
ATOM 906 C CA . LYS A 1 115 ? 40.921 5.285 -67.154 1.00 42.00 115 LYS A CA 1
ATOM 907 C C . LYS A 1 115 ? 39.884 4.229 -66.696 1.00 42.00 115 LYS A C 1
ATOM 909 O O . LYS A 1 115 ? 39.970 3.070 -67.078 1.00 42.00 115 LYS A O 1
ATOM 914 N N . GLY A 1 116 ? 38.773 4.757 -66.163 1.00 35.97 116 GLY A N 1
ATOM 915 C CA . GLY A 1 116 ? 37.415 4.185 -66.207 1.00 35.97 116 GLY A CA 1
ATOM 916 C C . GLY A 1 116 ? 36.954 3.628 -64.857 1.00 35.97 116 GLY A C 1
ATOM 917 O O . GLY A 1 116 ? 37.709 2.940 -64.201 1.00 35.97 116 GLY A O 1
ATOM 918 N N . GLY A 1 117 ? 35.752 3.877 -64.350 1.00 32.31 117 GLY A N 1
ATOM 919 C CA . GLY A 1 117 ? 34.617 4.643 -64.836 1.00 32.31 117 GLY A CA 1
ATOM 920 C C . GLY A 1 117 ? 33.440 4.441 -63.871 1.00 32.31 117 GLY A C 1
ATOM 921 O O . GLY A 1 117 ? 33.258 3.352 -63.350 1.00 32.31 117 GLY A O 1
ATOM 922 N N . LYS A 1 118 ? 32.660 5.509 -63.680 1.00 36.88 118 LYS A N 1
ATOM 923 C CA . LYS A 1 118 ? 31.192 5.524 -63.547 1.00 36.88 118 LYS A CA 1
ATOM 924 C C . LYS A 1 118 ? 30.556 4.551 -62.529 1.00 36.88 118 LYS A C 1
ATOM 926 O O . LYS A 1 118 ? 30.217 3.423 -62.858 1.00 36.88 118 LYS A O 1
ATOM 931 N N . GLY A 1 119 ? 30.235 5.073 -61.346 1.00 36.38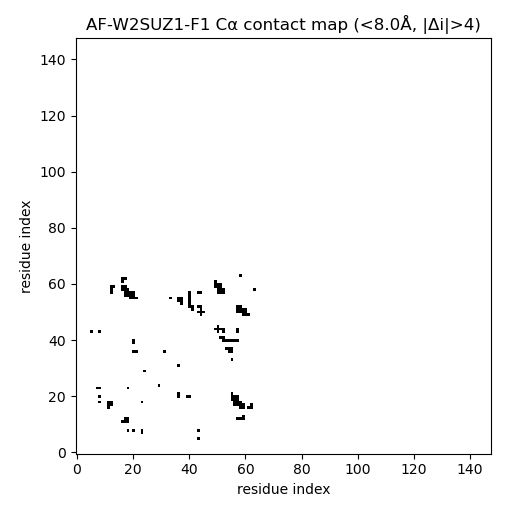 119 GLY A N 1
ATOM 932 C CA . GLY A 1 119 ? 29.266 4.478 -60.422 1.00 36.38 119 GLY A CA 1
ATOM 933 C C . GLY A 1 119 ? 28.603 5.583 -59.608 1.00 36.38 119 GLY A C 1
ATOM 934 O O . GLY A 1 119 ? 29.242 6.174 -58.746 1.00 36.38 119 GLY A O 1
ATOM 935 N N . GLY A 1 120 ? 27.368 5.936 -59.966 1.00 32.81 120 GLY A N 1
ATOM 936 C CA . GLY A 1 120 ? 26.620 7.037 -59.369 1.00 32.81 120 GLY A CA 1
ATOM 937 C C . GLY A 1 120 ? 26.111 6.692 -57.974 1.00 32.81 120 GLY A C 1
ATOM 938 O O . GLY A 1 120 ? 25.441 5.683 -57.783 1.00 32.81 120 GLY A O 1
ATOM 939 N N . GLY A 1 121 ? 26.400 7.571 -57.022 1.00 34.69 121 GLY A N 1
ATOM 940 C CA . GLY A 1 121 ? 25.707 7.650 -55.749 1.00 34.69 121 GLY A CA 1
ATOM 941 C C . GLY A 1 121 ? 25.118 9.046 -55.623 1.00 34.69 121 GLY A C 1
ATOM 942 O O . GLY A 1 121 ? 25.839 10.037 -55.691 1.00 34.69 121 GLY A O 1
ATOM 943 N N . SER A 1 122 ? 23.806 9.131 -55.454 1.00 35.50 122 SER A N 1
ATOM 944 C CA . SER A 1 122 ? 23.183 10.316 -54.883 1.00 35.50 122 SER A CA 1
ATOM 945 C C . SER A 1 122 ? 22.003 9.850 -54.057 1.00 35.50 122 SER A C 1
ATOM 947 O O . SER A 1 122 ? 21.077 9.214 -54.557 1.00 35.50 122 SER A O 1
ATOM 949 N N . GLY A 1 123 ? 22.138 10.067 -52.757 1.00 38.09 123 GLY A N 1
ATOM 950 C CA . GLY A 1 123 ? 21.121 9.772 -51.775 1.00 38.09 123 GLY A CA 1
ATOM 951 C C . GLY A 1 123 ? 20.235 10.979 -51.495 1.00 38.09 123 GLY A C 1
ATOM 952 O O . GLY A 1 123 ? 20.557 12.105 -51.855 1.00 38.09 123 GLY A O 1
ATOM 953 N N . LYS A 1 124 ? 19.202 10.679 -50.704 1.00 42.72 124 LYS A N 1
ATOM 954 C CA . LYS A 1 124 ? 18.419 11.568 -49.835 1.00 42.72 124 LYS A CA 1
ATOM 955 C C . LYS A 1 124 ? 17.612 12.674 -50.513 1.00 42.72 124 LYS A C 1
ATOM 957 O O . LYS A 1 124 ? 18.157 13.695 -50.902 1.00 42.72 124 LYS A O 1
ATOM 962 N N . THR A 1 125 ? 16.308 12.612 -50.272 1.00 35.62 125 THR A N 1
ATOM 963 C CA . THR A 1 125 ? 15.604 13.746 -49.666 1.00 35.62 125 THR A CA 1
ATOM 964 C C . THR A 1 125 ? 14.588 13.237 -48.650 1.00 35.62 125 THR A C 1
ATOM 966 O O . THR A 1 125 ? 13.795 12.339 -48.911 1.00 35.62 125 THR A O 1
ATOM 969 N N . LYS A 1 126 ? 14.716 13.778 -47.436 1.00 45.97 126 LYS A N 1
ATOM 970 C CA . LYS A 1 126 ? 13.769 13.666 -46.329 1.00 45.97 126 LYS A CA 1
ATOM 971 C C . LYS A 1 126 ? 12.533 14.493 -46.674 1.00 45.97 126 LYS A C 1
ATOM 973 O O . LYS A 1 126 ? 12.694 15.633 -47.098 1.00 45.97 126 LYS A O 1
ATOM 978 N N . GLU A 1 127 ? 11.349 13.978 -46.370 1.00 33.56 127 GLU A N 1
ATOM 979 C CA . GLU A 1 127 ? 10.121 14.767 -46.315 1.00 33.56 127 GLU A CA 1
ATOM 980 C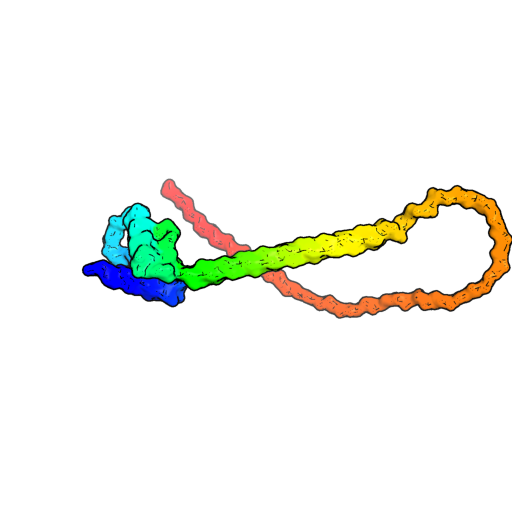 C . GLU A 1 127 ? 9.375 14.551 -44.989 1.00 33.56 127 GLU A C 1
ATOM 982 O O . GLU A 1 127 ? 9.086 13.428 -44.587 1.00 33.56 127 GLU A O 1
ATOM 987 N N . PHE A 1 128 ? 9.131 15.694 -44.339 1.00 37.41 128 PHE A N 1
ATOM 988 C CA . PHE A 1 128 ? 7.950 16.129 -43.583 1.00 37.41 128 PHE A CA 1
ATOM 989 C C . PHE A 1 128 ? 7.361 15.326 -42.409 1.00 37.41 128 PHE A C 1
ATOM 991 O O . PHE A 1 128 ? 6.812 14.241 -42.575 1.00 37.41 128 PHE A O 1
ATOM 998 N N . LYS A 1 129 ? 7.305 16.012 -41.250 1.00 38.53 129 LYS A N 1
ATOM 999 C CA . LYS A 1 129 ? 6.098 16.429 -40.472 1.00 38.53 129 LYS A CA 1
ATOM 1000 C C . LYS A 1 129 ? 6.583 17.002 -39.118 1.00 38.53 129 LYS A C 1
ATOM 1002 O O . LYS A 1 129 ? 7.393 16.357 -38.467 1.00 38.53 129 LYS A O 1
ATOM 1007 N N . SER A 1 130 ? 6.391 18.283 -38.752 1.00 37.41 130 SER A N 1
ATOM 1008 C CA . SER A 1 130 ? 5.158 18.956 -38.262 1.00 37.41 130 SER A CA 1
ATOM 1009 C C . SER A 1 130 ? 4.512 18.157 -37.102 1.00 37.41 130 SER A C 1
ATOM 1011 O O . SER A 1 130 ? 4.326 16.961 -37.262 1.00 37.41 130 SER A O 1
ATOM 1013 N N . SER A 1 131 ? 4.145 18.654 -35.914 1.00 37.50 131 SER A N 1
ATOM 1014 C CA . SER A 1 131 ? 3.568 19.938 -35.487 1.00 37.50 131 SER A CA 1
ATOM 1015 C C . SER A 1 131 ? 3.404 19.942 -33.941 1.00 37.50 131 SER A C 1
ATOM 1017 O O . SER A 1 131 ? 3.280 18.864 -33.375 1.00 37.50 131 SER A O 1
ATOM 1019 N N . VAL A 1 132 ? 3.251 21.139 -33.335 1.00 35.69 132 VAL A N 1
ATOM 1020 C CA . VAL A 1 132 ? 2.272 21.503 -32.258 1.00 35.69 132 VAL A CA 1
ATOM 1021 C C . VAL A 1 132 ? 2.436 20.829 -30.871 1.00 35.69 132 VAL A C 1
ATOM 1023 O O . VAL A 1 132 ? 2.300 19.625 -30.736 1.00 35.69 132 VAL A O 1
ATOM 1026 N N . ALA A 1 133 ? 2.900 21.540 -29.833 1.00 43.25 133 ALA A N 1
ATOM 1027 C CA . ALA A 1 133 ? 2.222 22.492 -28.920 1.00 43.25 133 ALA A CA 1
ATOM 1028 C C . ALA A 1 133 ? 1.518 21.844 -27.706 1.00 43.25 133 ALA A C 1
ATOM 1030 O O . ALA A 1 133 ? 0.603 21.052 -27.878 1.00 43.25 133 ALA A O 1
ATOM 1031 N N . SER A 1 134 ? 1.896 22.274 -26.495 1.00 39.44 134 SER A N 1
ATOM 1032 C CA . SER A 1 134 ? 1.067 22.325 -25.271 1.00 39.44 134 SER A CA 1
ATOM 1033 C C . SER A 1 134 ? 1.853 23.161 -24.243 1.00 39.44 134 SER A C 1
ATOM 1035 O O . SER A 1 134 ? 2.985 22.808 -23.935 1.00 39.44 134 SER A O 1
ATOM 1037 N N . ARG A 1 135 ? 1.507 24.425 -23.955 1.00 48.28 135 ARG A N 1
ATOM 1038 C CA . ARG A 1 135 ? 0.572 24.875 -22.902 1.00 48.28 135 ARG A CA 1
ATOM 1039 C C . ARG A 1 135 ? 0.712 24.086 -21.599 1.00 48.28 135 ARG A C 1
ATOM 1041 O O . ARG A 1 135 ? 0.337 22.920 -21.591 1.00 48.28 135 ARG A O 1
ATOM 1048 N N . ASP A 1 136 ? 1.152 24.769 -20.539 1.00 39.53 136 ASP A N 1
ATOM 1049 C CA . ASP A 1 136 ? 0.497 24.645 -19.238 1.00 39.53 136 ASP A CA 1
ATOM 1050 C C . ASP A 1 136 ? 0.611 25.944 -18.420 1.00 39.53 136 ASP A C 1
ATOM 1052 O O . ASP A 1 136 ? 1.657 26.595 -18.367 1.00 39.53 136 ASP A O 1
ATOM 1056 N N . ASP A 1 137 ? -0.542 26.327 -17.886 1.00 37.41 137 ASP A N 1
ATOM 1057 C CA . ASP A 1 137 ? -0.856 27.463 -17.029 1.00 37.41 137 ASP A CA 1
ATOM 1058 C C . ASP A 1 137 ? -0.415 27.121 -15.596 1.00 37.41 137 ASP A C 1
ATOM 1060 O O . ASP A 1 137 ? -0.739 26.053 -15.088 1.00 37.41 137 ASP A O 1
ATOM 1064 N N . SER A 1 138 ? 0.291 28.007 -14.896 1.00 46.16 138 SER A N 1
ATOM 1065 C CA . SER A 1 138 ? 0.537 27.841 -13.455 1.00 46.16 138 SER A CA 1
ATOM 1066 C C . SER A 1 138 ? 0.035 29.065 -12.707 1.00 46.16 138 SER A C 1
ATOM 1068 O O . SER A 1 138 ? 0.760 30.027 -12.461 1.00 46.16 138 SER A O 1
ATOM 1070 N N . LEU A 1 139 ? -1.247 29.005 -12.350 1.00 44.59 139 LEU A N 1
ATOM 1071 C CA . LEU A 1 139 ? -1.857 29.837 -11.322 1.00 44.59 139 LEU A CA 1
ATOM 1072 C C . LEU A 1 139 ? -1.417 29.309 -9.950 1.00 44.59 139 LEU A C 1
ATOM 1074 O O . LEU A 1 139 ? -1.764 28.199 -9.559 1.00 44.59 139 LEU A O 1
ATOM 1078 N N . SER A 1 140 ? -0.674 30.114 -9.196 1.00 47.97 140 SER A N 1
ATOM 1079 C CA . SER A 1 140 ? -0.503 29.932 -7.752 1.00 47.97 140 SER A CA 1
ATOM 1080 C C . SER A 1 140 ? -0.958 31.201 -7.046 1.00 47.97 140 SER A C 1
ATOM 1082 O O . SER A 1 140 ? -0.215 32.169 -6.907 1.00 47.97 140 SER A O 1
ATOM 1084 N N . THR A 1 141 ? -2.221 31.196 -6.626 1.00 42.25 141 THR A N 1
ATOM 1085 C CA . THR A 1 141 ? -2.772 32.148 -5.662 1.00 42.25 141 THR A CA 1
ATOM 1086 C C . THR A 1 141 ? -2.332 31.710 -4.266 1.00 42.25 141 THR A C 1
ATOM 1088 O O . THR A 1 141 ? -2.880 30.763 -3.710 1.00 42.25 141 THR A O 1
ATOM 1091 N N . VAL A 1 142 ? -1.342 32.395 -3.695 1.00 52.91 142 VAL A N 1
ATOM 1092 C CA . VAL A 1 142 ? -1.008 32.301 -2.267 1.00 52.91 142 VAL A CA 1
ATOM 1093 C C . VAL A 1 142 ? -1.729 33.438 -1.543 1.00 52.91 142 VAL A C 1
ATOM 1095 O O . VAL A 1 142 ? -1.336 34.598 -1.638 1.00 52.91 142 VAL A O 1
ATOM 1098 N N . LEU A 1 143 ? -2.811 33.101 -0.839 1.00 42.41 143 LEU A N 1
ATOM 1099 C CA . LEU A 1 143 ? -3.440 33.948 0.176 1.00 42.41 143 LEU A CA 1
ATOM 1100 C C . LEU A 1 143 ? -2.669 33.757 1.488 1.00 42.41 143 LEU A C 1
ATOM 1102 O O . LEU A 1 143 ? -2.866 32.768 2.189 1.00 42.41 143 LEU A O 1
ATOM 1106 N N . GLY A 1 144 ? -1.760 34.682 1.793 1.00 44.22 144 GLY A N 1
ATOM 1107 C CA . GLY A 1 144 ? -1.080 34.768 3.086 1.00 44.22 144 GLY A CA 1
ATOM 1108 C C . GLY A 1 144 ? -1.719 35.846 3.960 1.00 44.22 144 GLY A C 1
ATOM 1109 O O . GLY A 1 144 ? -1.681 37.022 3.606 1.00 44.22 144 GLY A O 1
ATOM 1110 N N . VAL A 1 145 ? -2.298 35.444 5.092 1.00 58.19 145 VAL A N 1
ATOM 1111 C CA . VAL A 1 145 ? -2.735 36.327 6.187 1.00 58.19 145 VAL A CA 1
ATOM 1112 C C . VAL A 1 145 ? -1.579 36.439 7.193 1.00 58.19 145 VAL A C 1
ATOM 1114 O O . VAL A 1 145 ? -1.098 35.395 7.637 1.00 58.19 145 VAL A O 1
ATOM 1117 N N . PRO A 1 146 ? -1.098 37.644 7.555 1.00 58.16 146 PRO A N 1
ATOM 1118 C CA . PRO A 1 146 ? -0.137 37.807 8.645 1.00 58.16 146 PRO A CA 1
ATOM 1119 C C . PRO A 1 146 ? -0.815 37.853 10.039 1.00 58.16 146 PRO A C 1
ATOM 1121 O O . PRO A 1 146 ? -1.982 38.240 10.126 1.00 58.16 146 PRO A O 1
ATOM 1124 N N . PRO A 1 147 ? -0.099 37.435 11.105 1.00 61.22 147 PRO A N 1
ATOM 1125 C CA . PRO A 1 147 ? -0.617 37.242 12.469 1.00 61.22 147 PRO A CA 1
ATOM 1126 C C . PRO A 1 147 ? -0.751 38.545 13.288 1.00 61.22 147 PRO A C 1
ATOM 1128 O O . PRO A 1 147 ? -0.269 39.587 12.847 1.00 61.22 147 PRO A O 1
ATOM 1131 N N . GLU A 1 148 ? -1.416 38.433 14.454 1.00 49.03 148 GLU A N 1
ATOM 1132 C CA . GLU A 1 148 ? -1.723 39.498 15.443 1.00 49.03 148 GLU A CA 1
ATOM 1133 C C . GLU A 1 148 ? -0.557 40.425 15.821 1.00 49.03 148 GLU A C 1
ATOM 1135 O O . GLU A 1 148 ? 0.576 39.928 16.029 1.00 49.03 148 GLU A O 1
#

pLDDT: mean 71.98, std 23.29, range [32.31, 97.81]

Solvent-accessible surface area (backbone atoms only — not comparable to full-atom values): 9671 Å² total; per-residue (Å²): 122,72,71,60,56,58,51,54,52,50,54,42,23,73,74,62,33,46,34,54,51,66,70,72,47,55,86,70,76,65,94,72,54,76,65,52,41,32,52,50,22,48,52,50,23,72,74,34,89,59,37,42,52,58,64,50,28,35,31,30,50,68,48,54,52,54,52,53,51,54,50,49,53,50,51,52,53,49,53,51,50,52,51,50,51,52,53,49,51,54,55,55,56,61,67,67,73,76,71,85,90,78,84,79,84,76,83,88,84,83,90,84,88,84,89,86,79,91,82,94,81,84,80,87,83,88,80,90,80,91,79,87,90,80,89,85,86,82,88,78,86,79,88,80,83,84,81,136